Protein AF-A0A1E4CBI4-F1 (afdb_monomer)

Sequence (48 aa):
MAKKAQDVRPIIKLRSTAGTGYTYVTRKNRRNNPDRIVLKKYDPVIRK

Nearest PDB structures (foldseek):
  6ztj-assembly1_B3  TM=9.279E-01  e=1.155E-02  Escherichia coli
  5kpw-assembly1_2  TM=8.947E-01  e=7.785E-03  Escherichia coli K-12
  8g38-assembly1_1  TM=8.645E-01  e=1.317E-02  Escherichia coli
  4v5h-assembly1_B4  TM=8.881E-01  e=1.712E-02  Escherichia coli
  6ogg-assembly1_C  TM=8.136E-01  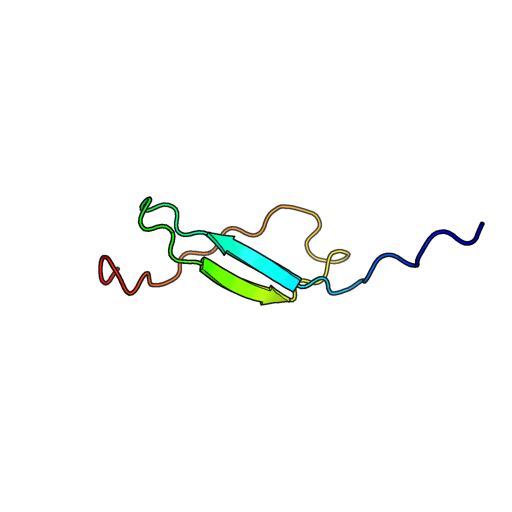e=4.897E-02  Escherichia coli

Secondary structure (DSSP, 8-state):
---PPPPSS-EEEEE-TTSS--EEEEE--TTT--SPP------TTTT-

pLDDT: mean 88.25, std 10.19, range [47.94, 95.31]

Structure (mmCIF, N/CA/C/O backbone):
data_AF-A0A1E4CBI4-F1
#
_entry.id   AF-A0A1E4CBI4-F1
#
loop_
_atom_site.group_PDB
_atom_site.id
_atom_site.type_symbol
_atom_site.label_atom_id
_atom_site.label_alt_id
_atom_site.label_comp_id
_atom_site.label_asym_id
_atom_site.label_entity_id
_atom_site.label_seq_id
_atom_site.pdbx_PDB_ins_code
_atom_site.Cartn_x
_atom_site.Cartn_y
_atom_site.Cartn_z
_atom_site.occupancy
_atom_site.B_iso_or_equiv
_atom_site.auth_seq_id
_atom_site.auth_comp_id
_atom_site.auth_asym_id
_atom_site.auth_atom_id
_atom_site.pdbx_PDB_model_num
ATOM 1 N N . MET A 1 1 ? 9.069 10.510 -30.420 1.00 47.94 1 MET A N 1
ATOM 2 C CA . MET A 1 1 ? 9.005 10.562 -28.939 1.00 47.94 1 MET A CA 1
ATOM 3 C C . MET A 1 1 ? 9.066 9.137 -28.401 1.00 47.94 1 MET A C 1
ATOM 5 O O . MET A 1 1 ? 8.193 8.347 -28.737 1.00 47.94 1 MET A O 1
ATOM 9 N N . ALA A 1 2 ? 10.106 8.764 -27.649 1.00 57.88 2 ALA A N 1
ATOM 10 C CA . ALA A 1 2 ? 10.228 7.408 -27.109 1.00 57.88 2 ALA A CA 1
ATOM 11 C C . ALA A 1 2 ? 9.189 7.185 -25.996 1.00 57.88 2 ALA A C 1
ATOM 13 O O . ALA A 1 2 ? 9.148 7.922 -25.010 1.00 57.88 2 ALA A O 1
ATOM 14 N N . LYS A 1 3 ? 8.326 6.178 -26.162 1.00 63.66 3 LYS A N 1
ATOM 15 C CA . LYS A 1 3 ? 7.326 5.784 -25.164 1.00 63.66 3 LYS A CA 1
ATOM 16 C C . LYS A 1 3 ? 8.085 5.292 -23.929 1.00 63.66 3 LYS A C 1
ATOM 18 O O . LYS A 1 3 ? 8.789 4.290 -24.016 1.00 63.66 3 LYS A O 1
ATOM 23 N N . LYS A 1 4 ? 7.991 6.013 -22.806 1.00 68.38 4 LYS A N 1
ATOM 24 C CA . LYS A 1 4 ? 8.658 5.653 -21.543 1.00 68.38 4 LYS A CA 1
ATOM 25 C C . LYS A 1 4 ? 8.375 4.177 -21.250 1.00 68.38 4 LYS A C 1
ATOM 27 O O . LYS A 1 4 ? 7.207 3.801 -21.130 1.00 68.38 4 LYS A O 1
ATOM 32 N N . ALA A 1 5 ? 9.424 3.351 -21.214 1.00 70.44 5 ALA A N 1
ATOM 33 C CA . ALA A 1 5 ? 9.287 1.921 -20.974 1.00 70.44 5 ALA A CA 1
ATOM 34 C C . ALA A 1 5 ? 8.496 1.735 -19.682 1.00 70.44 5 ALA A C 1
ATOM 36 O O . ALA A 1 5 ? 8.832 2.305 -18.641 1.00 70.44 5 ALA A O 1
ATOM 37 N N . GLN A 1 6 ? 7.375 1.031 -19.777 1.00 73.62 6 GLN A N 1
ATOM 38 C CA . GLN A 1 6 ? 6.481 0.936 -18.645 1.00 73.62 6 GLN A CA 1
ATOM 39 C C . GLN A 1 6 ? 7.111 0.014 -17.615 1.00 73.62 6 GLN A C 1
ATOM 41 O O . GLN A 1 6 ? 7.404 -1.139 -17.934 1.00 73.62 6 GLN A O 1
ATOM 46 N N . ASP A 1 7 ? 7.354 0.551 -16.418 1.00 81.50 7 ASP A N 1
ATOM 47 C CA . ASP A 1 7 ? 8.019 -0.175 -15.341 1.00 81.50 7 ASP A CA 1
ATOM 48 C C . ASP A 1 7 ? 7.345 -1.541 -15.157 1.00 81.50 7 ASP A C 1
ATOM 50 O O . ASP A 1 7 ? 6.121 -1.642 -15.024 1.00 81.50 7 ASP A O 1
ATOM 54 N N . VAL A 1 8 ? 8.149 -2.602 -15.229 1.00 88.56 8 VAL A N 1
ATOM 55 C CA . VAL A 1 8 ? 7.687 -3.985 -15.083 1.00 88.56 8 VAL A CA 1
ATOM 56 C C . VAL A 1 8 ? 7.248 -4.238 -13.640 1.00 88.56 8 VAL A C 1
ATOM 58 O O . VAL A 1 8 ? 6.334 -5.038 -13.409 1.00 88.56 8 VAL A O 1
ATOM 61 N N . ARG A 1 9 ? 7.862 -3.538 -12.674 1.00 91.56 9 ARG A N 1
ATOM 62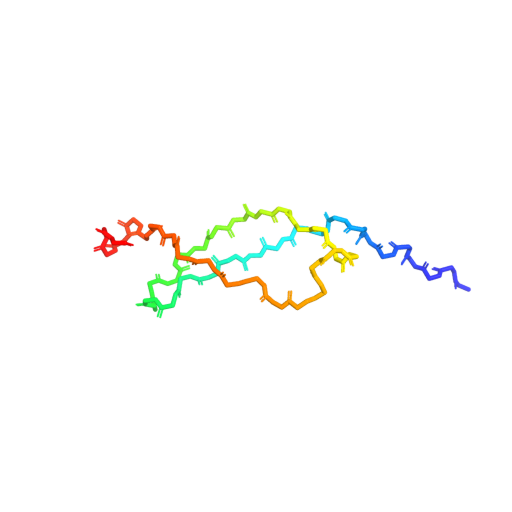 C CA . ARG A 1 9 ? 7.581 -3.664 -11.240 1.00 91.56 9 ARG A CA 1
ATOM 63 C C . ARG A 1 9 ? 7.151 -2.332 -10.613 1.00 91.56 9 ARG A C 1
ATOM 65 O O . ARG A 1 9 ? 7.856 -1.821 -9.734 1.00 91.56 9 ARG A O 1
ATOM 72 N N . PRO A 1 10 ? 5.979 -1.793 -11.004 1.00 92.50 10 PRO A N 1
ATOM 73 C CA . PRO A 1 10 ? 5.494 -0.538 -10.460 1.00 92.50 10 PRO A CA 1
ATOM 74 C C . PRO A 1 10 ? 5.212 -0.646 -8.961 1.00 92.50 10 PRO A C 1
ATOM 76 O O . PRO A 1 10 ? 4.762 -1.680 -8.451 1.00 92.50 10 PRO A O 1
ATOM 79 N N . ILE A 1 11 ? 5.427 0.471 -8.271 1.00 93.31 11 ILE A N 1
ATOM 80 C CA . ILE A 1 11 ? 4.964 0.677 -6.903 1.00 93.31 11 ILE A CA 1
ATOM 81 C C . ILE A 1 11 ? 3.443 0.873 -6.936 1.00 93.31 11 ILE A C 1
ATOM 83 O O . ILE A 1 11 ? 2.926 1.715 -7.668 1.00 93.31 11 ILE A O 1
ATOM 87 N N . ILE A 1 12 ? 2.727 0.093 -6.135 1.00 93.94 12 ILE A N 1
ATOM 88 C CA . ILE A 1 12 ? 1.278 0.134 -5.973 1.00 93.94 12 ILE A CA 1
ATOM 89 C C . ILE A 1 12 ? 0.901 0.435 -4.525 1.00 93.94 12 ILE A C 1
ATOM 91 O O . ILE A 1 12 ? 1.648 0.157 -3.585 1.00 93.94 12 ILE A O 1
ATOM 95 N N . LYS A 1 13 ? -0.302 0.981 -4.367 1.00 95.12 13 LYS A N 1
ATOM 96 C CA . LYS A 1 13 ? -0.934 1.258 -3.081 1.00 95.12 13 LYS A CA 1
ATOM 97 C C . LYS A 1 13 ? -2.0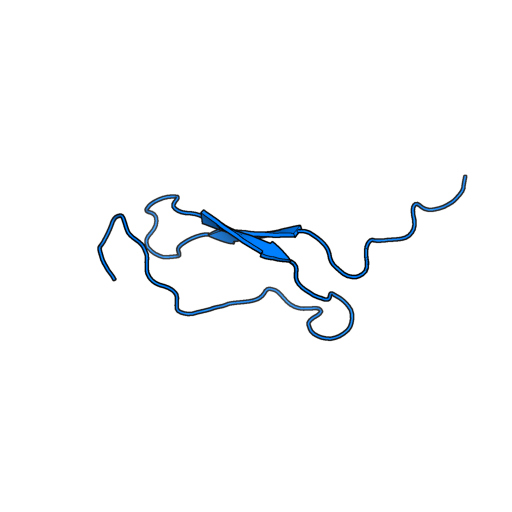58 0.251 -2.843 1.00 95.12 13 LYS A C 1
ATOM 99 O O . LYS A 1 13 ? -2.952 0.126 -3.677 1.00 95.12 13 LYS A O 1
ATOM 104 N N . LEU A 1 14 ? -2.007 -0.448 -1.716 1.00 94.69 14 LEU A N 1
ATOM 105 C CA . LEU A 1 14 ? -3.064 -1.327 -1.221 1.00 94.69 14 LEU A CA 1
ATOM 106 C C . LEU A 1 14 ? -3.857 -0.559 -0.171 1.00 94.69 14 LEU A C 1
ATOM 108 O O . LEU A 1 14 ? -3.377 -0.374 0.946 1.00 94.69 14 LEU A O 1
ATOM 112 N N . ARG A 1 15 ? -5.039 -0.0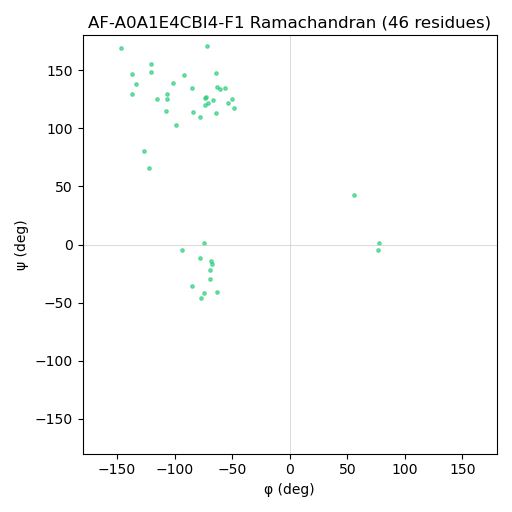79 -0.549 1.00 93.94 15 ARG A N 1
ATOM 113 C CA . ARG A 1 15 ? -5.932 0.661 0.344 1.00 93.94 15 ARG A CA 1
ATOM 114 C C . ARG A 1 15 ? -6.794 -0.315 1.140 1.00 93.94 15 ARG A C 1
ATOM 116 O O . ARG A 1 15 ? -7.355 -1.240 0.555 1.00 93.94 15 ARG A O 1
ATOM 123 N N . SER A 1 16 ? -6.916 -0.082 2.444 1.00 92.69 16 SER A N 1
ATOM 124 C CA . SER A 1 16 ? -7.822 -0.840 3.304 1.00 92.69 16 SER A CA 1
ATOM 125 C C . SER A 1 16 ? -9.275 -0.686 2.849 1.00 92.69 16 SER A C 1
ATOM 127 O O . SER A 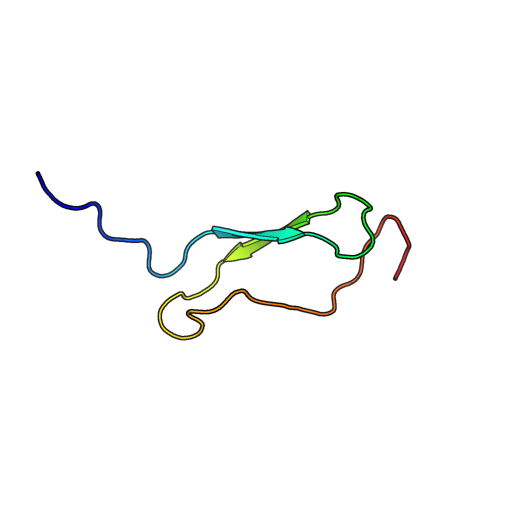1 16 ? -9.748 0.425 2.587 1.00 92.69 16 SER A O 1
ATOM 129 N N . THR A 1 17 ? -9.990 -1.808 2.773 1.00 91.69 17 THR A N 1
ATOM 130 C CA . THR A 1 17 ? -11.426 -1.846 2.466 1.00 91.69 17 THR A CA 1
ATOM 131 C C . THR A 1 17 ? -12.289 -1.465 3.665 1.00 91.69 17 THR A C 1
ATOM 133 O O . THR A 1 17 ? -13.468 -1.190 3.486 1.00 91.69 17 THR A O 1
ATOM 136 N N . ALA A 1 18 ? -11.716 -1.387 4.871 1.00 90.06 18 ALA A N 1
ATOM 137 C CA . ALA A 1 18 ? -12.424 -0.973 6.080 1.00 90.06 18 ALA A CA 1
ATOM 138 C C . ALA A 1 18 ? -12.712 0.541 6.150 1.00 90.06 18 ALA A C 1
ATOM 140 O O . ALA A 1 18 ? -13.248 1.020 7.142 1.00 90.06 18 ALA A O 1
ATOM 141 N N . GLY A 1 19 ? -12.335 1.316 5.127 1.00 87.69 19 GLY A N 1
ATOM 142 C CA . GLY 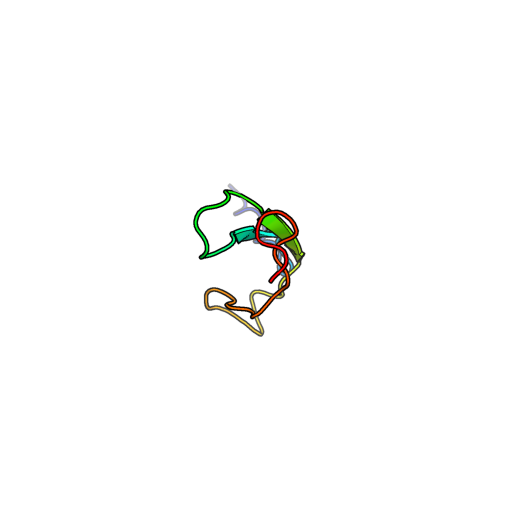A 1 19 ? -12.637 2.750 5.054 1.00 87.69 19 GLY A CA 1
ATOM 143 C C . GLY A 1 19 ? -11.744 3.648 5.918 1.00 87.69 19 GLY A C 1
ATOM 144 O O . GLY A 1 19 ? -11.889 4.862 5.870 1.00 87.69 19 GLY A O 1
ATOM 145 N N . THR A 1 20 ? -10.763 3.087 6.626 1.00 89.94 20 THR A N 1
ATOM 146 C CA . THR A 1 20 ? -9.836 3.800 7.532 1.00 89.94 20 THR A CA 1
ATOM 147 C C . THR A 1 20 ? -8.863 4.741 6.815 1.00 89.94 20 THR A C 1
ATOM 149 O O . THR A 1 20 ? -8.182 5.543 7.446 1.00 89.94 20 THR A O 1
ATOM 152 N N . GLY A 1 21 ? -8.738 4.613 5.490 1.00 88.88 21 GLY A N 1
ATOM 153 C CA . GLY A 1 21 ? -7.737 5.325 4.694 1.00 88.88 21 GLY A CA 1
ATOM 154 C C . GLY A 1 21 ? -6.324 4.740 4.802 1.00 88.88 21 GLY A C 1
ATOM 155 O O . GLY A 1 21 ? -5.439 5.164 4.052 1.00 88.88 21 GLY A O 1
ATOM 156 N N . TYR A 1 22 ? -6.106 3.729 5.654 1.00 93.00 22 TYR A N 1
ATOM 157 C CA . TYR A 1 22 ? -4.801 3.097 5.795 1.00 93.00 22 TYR A CA 1
ATOM 158 C C . TYR A 1 22 ? -4.374 2.429 4.483 1.00 93.00 22 TYR A C 1
ATOM 160 O O . TYR A 1 22 ? -5.165 1.765 3.803 1.00 93.00 22 TYR A O 1
ATOM 168 N N . THR A 1 23 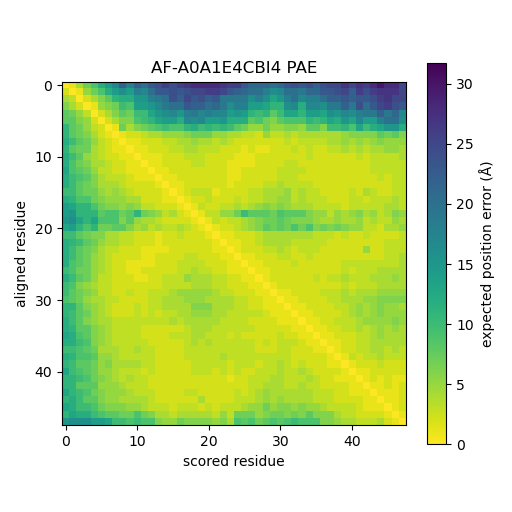? -3.114 2.637 4.101 1.00 94.81 23 THR A N 1
ATOM 169 C CA . THR A 1 23 ? -2.589 2.183 2.815 1.00 94.81 23 THR A CA 1
ATOM 170 C C . THR A 1 23 ? -1.204 1.577 2.974 1.00 94.81 23 THR A C 1
ATOM 172 O O . THR A 1 23 ? -0.297 2.214 3.502 1.00 94.81 23 THR A O 1
ATOM 175 N N . TYR A 1 24 ? -1.012 0.377 2.432 1.00 94.31 24 TYR A N 1
ATOM 176 C CA . TYR A 1 24 ? 0.318 -0.198 2.264 1.00 94.31 24 TYR A CA 1
ATOM 177 C C . TYR A 1 24 ? 0.892 0.138 0.897 1.00 94.31 24 TYR A C 1
ATOM 179 O O . TYR A 1 24 ? 0.179 0.163 -0.104 1.00 94.31 24 TYR A O 1
ATOM 187 N N . VAL A 1 25 ? 2.204 0.326 0.846 1.00 95.31 25 VAL A N 1
ATOM 188 C CA . VAL A 1 25 ? 2.943 0.497 -0.401 1.00 95.31 25 VAL A CA 1
ATOM 189 C C . VAL A 1 25 ? 3.732 -0.776 -0.667 1.00 95.31 25 VAL A C 1
ATOM 191 O O . VAL A 1 25 ? 4.417 -1.287 0.215 1.00 95.31 25 VAL A O 1
ATOM 194 N N . THR A 1 26 ? 3.615 -1.315 -1.874 1.00 94.00 26 THR A N 1
ATOM 195 C CA . THR A 1 26 ? 4.377 -2.494 -2.299 1.00 94.00 26 THR A CA 1
ATOM 196 C C . THR A 1 26 ? 4.690 -2.408 -3.784 1.00 94.00 26 THR A C 1
ATOM 198 O O . THR A 1 26 ? 4.147 -1.563 -4.486 1.00 94.00 26 THR A O 1
ATOM 201 N N . ARG A 1 27 ? 5.562 -3.273 -4.292 1.00 94.19 27 ARG A N 1
ATOM 202 C CA . ARG A 1 27 ? 5.800 -3.421 -5.731 1.00 94.19 27 ARG A CA 1
ATOM 203 C C . ARG A 1 27 ? 5.064 -4.657 -6.223 1.00 94.19 27 ARG A C 1
ATOM 205 O O . ARG A 1 27 ? 5.095 -5.690 -5.560 1.00 94.19 27 ARG A O 1
ATOM 212 N N . LYS A 1 28 ? 4.443 -4.582 -7.400 1.00 93.00 28 LYS A N 1
ATOM 213 C CA . LYS A 1 28 ? 3.902 -5.772 -8.077 1.00 93.00 28 LYS A CA 1
ATOM 214 C C . LYS A 1 28 ? 4.533 -5.953 -9.438 1.00 93.00 28 LYS A C 1
ATOM 216 O O . LYS A 1 28 ? 4.838 -4.969 -10.090 1.00 93.00 28 LYS A O 1
ATOM 221 N N . ASN A 1 29 ? 4.679 -7.191 -9.896 1.00 93.25 29 ASN A N 1
ATOM 222 C CA . ASN A 1 29 ? 5.056 -7.456 -11.281 1.00 93.25 29 ASN A CA 1
ATOM 223 C C . ASN A 1 29 ? 3.805 -7.427 -12.172 1.00 93.25 29 ASN A C 1
ATOM 225 O O . ASN A 1 29 ? 2.938 -8.292 -12.038 1.00 93.25 29 ASN A O 1
ATOM 229 N N . ARG A 1 30 ? 3.723 -6.453 -13.087 1.00 90.25 30 ARG A N 1
ATOM 230 C CA . ARG A 1 30 ? 2.561 -6.274 -13.975 1.00 90.25 30 ARG A CA 1
ATOM 231 C C . ARG A 1 30 ? 2.425 -7.388 -15.021 1.00 90.25 30 ARG A C 1
ATOM 233 O O . ARG A 1 30 ? 1.329 -7.581 -15.526 1.00 90.25 30 ARG A O 1
ATOM 240 N N . ARG A 1 31 ? 3.510 -8.108 -15.340 1.00 90.81 31 ARG A N 1
ATOM 241 C CA . ARG A 1 31 ? 3.486 -9.222 -16.309 1.00 90.81 31 ARG A CA 1
ATOM 242 C C . ARG A 1 31 ? 2.822 -10.470 -15.735 1.00 90.81 31 ARG A C 1
ATOM 244 O O . ARG A 1 31 ? 2.047 -11.105 -16.428 1.00 90.81 31 ARG A O 1
ATOM 251 N N . ASN A 1 32 ? 3.111 -10.787 -14.473 1.00 93.00 32 ASN A N 1
ATOM 252 C CA . ASN A 1 32 ? 2.574 -11.986 -13.826 1.00 93.00 32 ASN A CA 1
ATOM 253 C C . ASN A 1 32 ? 1.178 -11.736 -13.246 1.00 93.00 32 ASN A C 1
ATOM 255 O O . ASN A 1 32 ? 0.346 -12.628 -13.263 1.00 93.00 32 ASN A O 1
ATOM 259 N N . ASN A 1 33 ? 0.935 -10.525 -12.729 1.00 90.50 33 ASN A N 1
ATOM 260 C CA . ASN A 1 33 ? -0.330 -10.132 -12.108 1.00 90.50 33 ASN A CA 1
ATOM 261 C C . ASN A 1 33 ? -0.857 -8.847 -12.774 1.00 90.50 33 ASN A C 1
ATOM 263 O O . ASN A 1 33 ? -0.632 -7.736 -12.251 1.00 90.50 33 ASN A O 1
ATOM 267 N N . PRO A 1 34 ? -1.504 -8.969 -13.950 1.00 90.44 34 PRO A N 1
ATOM 268 C CA . PRO A 1 34 ? -2.029 -7.817 -14.679 1.00 90.44 34 PRO A CA 1
ATOM 269 C C . PRO A 1 34 ? -3.122 -7.099 -13.873 1.00 90.44 34 PRO A C 1
ATOM 271 O O . PRO A 1 34 ? -3.076 -5.869 -13.742 1.00 90.44 34 PRO A O 1
ATOM 274 N N . ASP A 1 35 ? -4.002 -7.858 -13.219 1.00 91.94 35 ASP A N 1
ATOM 275 C CA . ASP A 1 35 ? -5.164 -7.349 -12.487 1.00 91.94 35 ASP A CA 1
ATOM 276 C C . ASP A 1 35 ? -4.828 -6.622 -11.177 1.00 91.94 35 ASP A C 1
ATOM 278 O O . ASP A 1 35 ? -3.687 -6.583 -10.691 1.00 91.94 35 ASP A O 1
ATOM 282 N N . ARG A 1 36 ? -5.842 -5.982 -10.587 1.00 91.00 36 ARG A N 1
ATOM 283 C CA . ARG A 1 36 ? -5.715 -5.352 -9.268 1.00 91.00 36 ARG A CA 1
ATOM 284 C C . ARG A 1 36 ? -5.500 -6.425 -8.203 1.00 91.00 36 ARG A C 1
ATOM 286 O O . ARG A 1 36 ? -6.308 -7.327 -8.047 1.00 91.00 36 ARG A O 1
ATOM 293 N N . ILE A 1 37 ? -4.416 -6.284 -7.444 1.00 92.19 37 ILE A N 1
ATOM 294 C CA . ILE A 1 37 ? -4.110 -7.185 -6.334 1.00 92.19 37 ILE A CA 1
ATOM 295 C C . ILE A 1 37 ? -5.061 -6.883 -5.175 1.00 92.19 37 ILE A C 1
ATOM 297 O O . ILE A 1 37 ? -5.125 -5.744 -4.709 1.00 92.19 37 ILE A O 1
ATOM 301 N N . VAL A 1 38 ? -5.743 -7.920 -4.697 1.00 92.62 38 VAL A N 1
ATOM 302 C CA . VAL A 1 38 ? -6.561 -7.899 -3.482 1.00 92.62 38 VAL A CA 1
ATOM 303 C C . VAL A 1 38 ? -5.916 -8.850 -2.483 1.00 92.62 38 VAL A C 1
ATOM 305 O O . VAL A 1 38 ? -5.656 -10.006 -2.801 1.00 92.62 38 VAL A O 1
ATOM 308 N N . LEU A 1 39 ? -5.610 -8.352 -1.287 1.00 91.88 39 LEU A N 1
ATOM 309 C CA . LEU A 1 39 ? -4.968 -9.124 -0.225 1.00 91.88 39 LEU A CA 1
ATOM 310 C C . LEU A 1 39 ? -5.702 -8.878 1.085 1.00 91.88 39 LEU A C 1
ATOM 312 O O . LEU A 1 39 ? -6.013 -7.734 1.415 1.00 91.88 39 LEU A O 1
ATOM 316 N N . LYS A 1 40 ? -5.913 -9.946 1.855 1.00 93.00 40 LYS A N 1
ATOM 317 C CA . LYS A 1 40 ? -6.322 -9.831 3.252 1.00 93.00 40 LYS A CA 1
ATOM 318 C C . LYS A 1 40 ? -5.085 -9.465 4.066 1.00 93.00 40 LYS A C 1
ATOM 320 O O . LYS A 1 40 ? -4.162 -10.269 4.185 1.00 93.00 40 LYS A O 1
ATOM 325 N N . LYS A 1 41 ? -5.042 -8.235 4.570 1.00 92.75 41 LYS A N 1
ATOM 326 C CA . LYS A 1 41 ? -3.925 -7.716 5.357 1.00 92.75 41 LYS A CA 1
ATOM 327 C C . LYS A 1 41 ? -4.458 -6.944 6.553 1.00 92.75 41 LYS A C 1
ATOM 329 O O . LYS A 1 41 ? -5.495 -6.304 6.437 1.00 92.75 41 LYS A O 1
ATOM 334 N N . TYR A 1 42 ? -3.712 -7.019 7.649 1.00 94.12 42 TYR A N 1
ATOM 335 C CA . TYR A 1 42 ? -3.994 -6.296 8.878 1.00 94.12 42 TYR A CA 1
ATOM 336 C C . TYR A 1 42 ? -4.085 -4.789 8.629 1.00 94.12 42 TYR A C 1
ATOM 338 O O . TYR A 1 42 ? -3.227 -4.218 7.962 1.00 94.12 42 TYR A O 1
ATOM 346 N N . ASP A 1 43 ? -5.098 -4.153 9.187 1.00 93.25 43 ASP A N 1
ATOM 347 C CA . ASP A 1 43 ? -5.285 -2.720 9.272 1.00 93.25 43 ASP A CA 1
ATOM 348 C C . ASP A 1 43 ? -5.047 -2.287 10.730 1.00 93.25 43 ASP A C 1
ATOM 350 O O . ASP A 1 43 ? -5.816 -2.656 11.626 1.00 93.25 43 ASP A O 1
ATOM 354 N N . PRO A 1 44 ? -3.998 -1.490 11.004 1.00 94.00 44 PRO A N 1
ATOM 355 C CA . PRO A 1 44 ? -3.659 -1.079 12.362 1.00 94.00 44 PRO A CA 1
ATOM 356 C C . PRO A 1 44 ? -4.692 -0.149 13.005 1.00 94.00 44 PRO A C 1
ATOM 358 O O . PRO A 1 44 ? -4.677 -0.011 14.228 1.00 94.00 44 PRO A O 1
ATOM 361 N N . VAL A 1 45 ? -5.582 0.472 12.223 1.00 92.25 45 VAL A N 1
ATOM 362 C CA . VAL A 1 45 ? -6.601 1.395 12.741 1.00 92.25 45 VAL A CA 1
ATOM 363 C C . VAL A 1 45 ? -7.751 0.623 13.389 1.00 92.25 45 VAL A C 1
ATOM 365 O O . VAL A 1 45 ? -8.146 0.936 14.508 1.00 92.25 45 VAL A O 1
ATOM 368 N N . ILE A 1 46 ? -8.255 -0.422 12.725 1.00 92.25 46 ILE A N 1
ATOM 369 C CA . ILE A 1 46 ?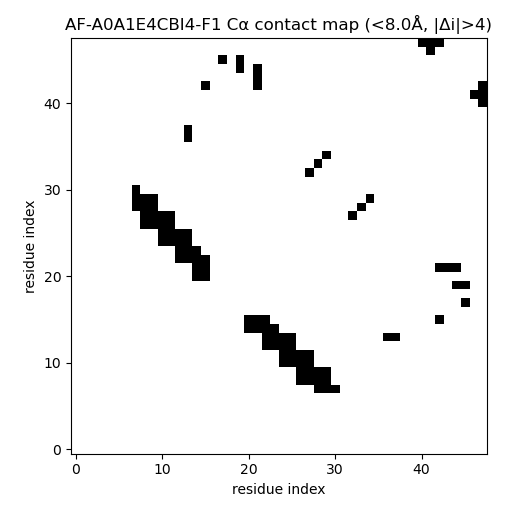 -9.324 -1.289 13.265 1.00 92.25 46 ILE A CA 1
ATOM 370 C C . ILE A 1 46 ? -8.791 -2.531 13.986 1.00 92.25 46 ILE A C 1
ATOM 372 O O . ILE A 1 46 ? -9.572 -3.291 14.559 1.00 92.25 46 ILE A O 1
ATOM 376 N N . ARG A 1 47 ? -7.468 -2.730 13.956 1.00 89.69 47 ARG A N 1
ATOM 377 C CA . ARG A 1 47 ? -6.752 -3.873 14.531 1.00 89.69 47 ARG A CA 1
ATOM 378 C C . ARG A 1 47 ? -7.249 -5.223 14.004 1.00 89.69 47 ARG A C 1
ATOM 380 O O . ARG A 1 47 ? -7.410 -6.170 14.775 1.00 89.69 47 ARG A O 1
ATOM 387 N N . LYS A 1 48 ? -7.502 -5.308 12.697 1.00 80.31 48 LYS A N 1
ATOM 388 C CA . LYS A 1 48 ? -7.995 -6.518 12.015 1.00 80.31 48 LYS A CA 1
ATOM 389 C C . LYS A 1 48 ? -7.376 -6.692 10.647 1.00 80.31 48 LYS A C 1
ATOM 391 O O . LYS A 1 48 ? -7.156 -5.658 9.996 1.00 80.31 48 LYS A O 1
#

Solvent-accessible surface area (ba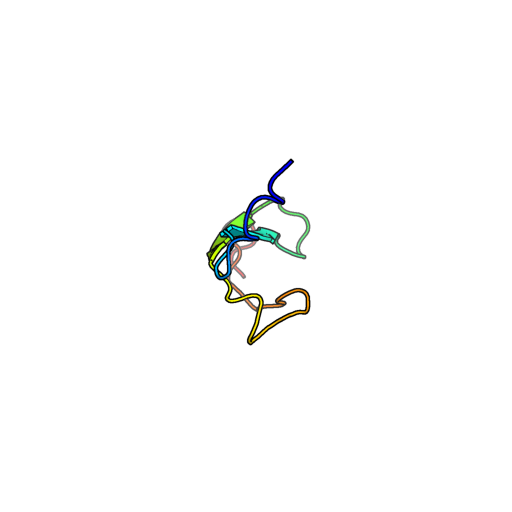ckbone atoms only — not comparable to full-atom values): 3376 Å² total; per-residue (Å²): 131,86,77,76,80,74,69,58,59,43,79,44,76,48,68,48,89,84,71,77,72,51,64,48,79,47,71,45,50,47,83,86,48,72,66,87,87,82,77,96,67,79,37,83,87,82,70,77

Radius of gyration: 13.95 Å; Cα contacts (8 Å, |Δi|>4): 50; chains: 1; bounding box: 23×22×44 Å

Foldseek 3Di:
DDDPDPDQWDWDWDADPVPPRDIDIDTDGCVVDVDDDDDDDADPVVRD

Mean predicted aligned error: 5.35 Å